Protein AF-A0A6V8P7S7-F1 (afdb_monomer_lite)

Radius of gyration: 34.77 Å; chains: 1; bounding box: 75×56×92 Å

Organism: NCBI:txid2754717

pLDDT: mean 82.45, std 15.69, range [33.0, 97.31]

Foldseek 3Di:
DDDDDDDDDDDPDDDDPDDQDKDKDWDQDDPRRGDPPPRIDMDIGSDDPPDSVVSVVVCVVVVCCVVPVVVCCCPVLVLVDFPDPDPVRNVVSNVVSVVVVVLVVQCPDPVNVVVVVVVVVVVVVVVVLQPQWDWDDDPPDIDIHGVQLVCVVVVNHDPDDDNDDSVVSCVVVVPDD

Sequence (177 aa):
GPLRPQKIPQKAGFCGTWANPINCVMVTCWKGKEYPLGKEKVFITSLPIEDPLEIIDGYNLRSLIENKGFRELKQGWMIGHFPMKTEAAARSHTLLTLTMYSLNACFQTQGGKGLAQKGIRRLRTEDMSTIHKLIVFAGDYFGIFDVEEYALIVRAPPQYFVRINPQEVQRRLGLKD

Structure (mmCIF, N/CA/C/O backbone):
data_AF-A0A6V8P7S7-F1
#
_entry.id   AF-A0A6V8P7S7-F1
#
loop_
_atom_site.group_PDB
_atom_site.id
_atom_site.type_symbol
_atom_site.label_atom_id
_atom_site.label_alt_id
_atom_site.label_comp_id
_atom_site.label_asym_id
_atom_site.label_entity_id
_atom_site.label_seq_id
_atom_site.pdbx_PDB_ins_code
_atom_site.Cartn_x
_atom_site.Cartn_y
_atom_site.Cartn_z
_atom_site.occupancy
_atom_site.B_iso_or_equiv
_atom_site.auth_seq_id
_atom_site.auth_comp_id
_atom_site.auth_asym_id
_atom_site.auth_atom_id
_atom_site.pdbx_PDB_model_num
ATOM 1 N N . GLY A 1 1 ? -31.631 -2.227 38.327 1.00 33.00 1 GLY A N 1
ATOM 2 C CA . GLY A 1 1 ? -32.585 -2.581 37.252 1.00 33.00 1 GLY A CA 1
ATOM 3 C C . GLY A 1 1 ? -32.125 -1.923 35.968 1.00 33.00 1 GLY A C 1
ATOM 4 O O . GLY A 1 1 ? -31.576 -0.832 36.076 1.00 33.00 1 GLY A O 1
ATOM 5 N N . PRO A 1 2 ? -32.251 -2.552 34.788 1.00 37.78 2 PRO A N 1
ATOM 6 C CA . PRO A 1 2 ? -31.673 -1.981 33.582 1.00 37.78 2 PRO A CA 1
ATOM 7 C C . PRO A 1 2 ? -32.459 -0.726 33.187 1.00 37.78 2 PRO A C 1
ATOM 9 O O . PRO A 1 2 ? -33.692 -0.733 33.135 1.00 37.78 2 PRO A O 1
ATOM 12 N N . LEU A 1 3 ? -31.731 0.368 32.971 1.00 39.03 3 LEU A N 1
ATOM 13 C CA . LEU A 1 3 ? -32.274 1.637 32.505 1.00 39.03 3 LEU A CA 1
ATOM 14 C C . LEU A 1 3 ? -32.798 1.441 31.079 1.00 39.03 3 LEU A C 1
ATOM 16 O O . LEU A 1 3 ? -32.050 1.095 30.168 1.00 39.03 3 LEU A O 1
ATOM 20 N N . ARG A 1 4 ? -34.107 1.631 30.901 1.00 34.84 4 ARG A N 1
ATOM 21 C CA . ARG A 1 4 ? -34.754 1.646 29.586 1.00 34.84 4 ARG A CA 1
ATOM 22 C C . ARG A 1 4 ? -34.235 2.852 28.785 1.00 34.84 4 ARG A C 1
ATOM 24 O O . ARG A 1 4 ? -34.150 3.936 29.366 1.00 34.84 4 ARG A O 1
ATOM 31 N N . PRO A 1 5 ? -33.949 2.716 27.478 1.00 41.09 5 PRO A N 1
ATOM 32 C CA . PRO A 1 5 ? -33.616 3.865 26.644 1.00 41.09 5 PRO A CA 1
ATOM 33 C C . PRO A 1 5 ? -34.801 4.840 26.628 1.00 41.09 5 PRO A C 1
ATOM 35 O O . PRO A 1 5 ? -35.917 4.479 26.249 1.00 41.09 5 PRO A O 1
ATOM 38 N N . GLN A 1 6 ? -34.576 6.072 27.087 1.00 44.62 6 GLN A N 1
ATOM 39 C CA . GLN A 1 6 ? -35.578 7.130 27.009 1.00 44.62 6 GLN A CA 1
ATOM 40 C C . GLN A 1 6 ? -35.668 7.610 25.557 1.00 44.62 6 GLN A C 1
ATOM 42 O O . GLN A 1 6 ? -34.716 8.174 25.022 1.00 44.62 6 GLN A O 1
ATOM 47 N N . LYS A 1 7 ? -36.819 7.393 24.910 1.00 39.34 7 LYS A N 1
ATOM 48 C CA . LYS A 1 7 ? -37.136 8.054 23.639 1.00 39.34 7 LYS A CA 1
ATOM 49 C C . LYS A 1 7 ? -37.345 9.544 23.909 1.00 39.34 7 LYS A C 1
ATOM 51 O O . LYS A 1 7 ? -38.273 9.917 24.624 1.00 39.34 7 LYS A O 1
ATOM 56 N N . ILE A 1 8 ? -36.492 10.381 23.327 1.00 44.44 8 ILE A N 1
ATOM 57 C CA . ILE A 1 8 ? -36.658 11.836 23.331 1.00 44.44 8 ILE A CA 1
ATOM 58 C C . ILE A 1 8 ? -37.894 12.165 22.469 1.00 44.44 8 ILE A C 1
ATOM 60 O O . ILE A 1 8 ? -37.982 11.676 21.339 1.00 44.44 8 ILE A O 1
ATOM 64 N N . PRO A 1 9 ? -38.872 12.943 22.967 1.00 38.00 9 PRO A N 1
ATOM 65 C CA . PRO A 1 9 ? -40.074 13.257 22.206 1.00 38.00 9 PRO A CA 1
ATOM 66 C C . PRO A 1 9 ? -39.734 14.161 21.014 1.00 38.00 9 PRO A C 1
ATOM 68 O O . PRO A 1 9 ? -39.193 15.253 21.188 1.00 38.00 9 PRO A O 1
ATOM 71 N N . GLN A 1 10 ? -40.095 13.733 19.802 1.00 43.53 10 GLN A N 1
ATOM 72 C CA . GLN A 1 10 ? -40.104 14.605 18.626 1.00 43.53 10 GLN A CA 1
ATOM 73 C C . GLN A 1 10 ? -41.278 15.582 18.768 1.00 43.53 10 GLN A C 1
ATOM 75 O O . GLN A 1 10 ? -42.426 15.224 18.509 1.00 43.53 10 GLN A O 1
ATOM 80 N N . LYS A 1 11 ? -41.019 16.807 19.236 1.00 39.38 11 LYS A N 1
ATOM 81 C CA . LYS A 1 11 ? -42.026 17.875 19.197 1.00 39.38 11 LYS A CA 1
ATOM 82 C C . LYS A 1 11 ? -42.038 18.524 17.816 1.00 39.38 11 LYS A C 1
ATOM 84 O O . LYS A 1 11 ? -41.023 19.029 17.348 1.00 39.38 11 LYS A O 1
ATOM 89 N N . ALA A 1 12 ? -43.218 18.517 17.202 1.00 45.50 12 ALA A N 1
ATOM 90 C CA . ALA A 1 12 ? -43.536 19.286 16.013 1.00 45.50 12 ALA A CA 1
ATOM 91 C C . ALA A 1 12 ? -43.477 20.795 16.313 1.00 45.50 12 ALA A C 1
ATOM 93 O O . ALA A 1 12 ? -44.043 21.251 17.306 1.00 45.50 12 ALA A O 1
ATOM 94 N N . GLY A 1 13 ? -42.824 21.547 15.422 1.00 46.59 13 GLY A N 1
ATOM 95 C CA . GLY A 1 13 ? -42.901 23.008 15.350 1.00 46.59 13 GLY A CA 1
ATOM 96 C C . GLY A 1 13 ? -41.703 23.760 15.933 1.00 46.59 13 GLY A C 1
ATOM 97 O O . GLY A 1 13 ? -41.785 24.276 17.043 1.00 46.59 13 GLY A O 1
ATOM 98 N N . PHE A 1 14 ? -40.623 23.910 15.156 1.00 40.31 14 PHE A N 1
ATOM 99 C CA . PHE A 1 14 ? -39.692 25.034 15.317 1.00 40.31 14 PHE A CA 1
ATOM 100 C C . PHE A 1 14 ? -38.950 25.335 14.004 1.00 40.31 14 PHE A C 1
ATOM 102 O O . PHE A 1 14 ? -38.319 24.456 13.423 1.00 40.31 14 PHE A O 1
ATOM 109 N N . CYS A 1 15 ? -39.042 26.580 13.530 1.00 42.53 15 CYS A N 1
ATOM 110 C CA . CYS A 1 15 ? -38.284 27.107 12.396 1.00 42.53 15 CYS A CA 1
ATOM 111 C C . CYS A 1 15 ? -36.960 27.682 12.920 1.00 42.53 15 CYS A C 1
ATOM 113 O O . CYS A 1 15 ? -36.896 28.828 13.354 1.00 42.53 15 CYS A O 1
ATOM 115 N N . GLY A 1 16 ? -35.911 26.865 12.916 1.00 43.34 16 GLY A N 1
ATOM 116 C CA . GLY A 1 16 ? -34.547 27.238 13.286 1.00 43.34 16 GLY A CA 1
ATOM 117 C C . GLY A 1 16 ? -33.603 26.137 12.817 1.00 43.34 16 GLY A C 1
ATOM 118 O O . GLY A 1 16 ? -33.977 24.970 12.868 1.00 43.34 16 GLY A O 1
ATOM 119 N N . THR A 1 17 ? -32.436 26.513 12.288 1.00 49.59 17 THR A N 1
ATOM 120 C CA . THR A 1 17 ? -31.400 25.635 11.708 1.00 49.59 17 THR A CA 1
ATOM 121 C C . THR A 1 17 ? -31.388 24.233 12.324 1.00 49.59 17 THR A C 1
ATOM 123 O O . THR A 1 17 ? -31.097 24.091 13.511 1.00 49.59 17 THR A O 1
ATOM 126 N N . TRP A 1 18 ? -31.723 23.210 11.531 1.00 48.34 18 TRP A N 1
ATOM 127 C CA . TRP A 1 18 ? -31.802 21.822 11.982 1.00 48.34 18 TRP A CA 1
ATOM 128 C C . TRP A 1 18 ? -30.471 21.403 12.616 1.00 48.34 18 TRP A C 1
ATOM 130 O O . TRP A 1 18 ? -29.471 21.218 11.923 1.00 48.34 18 TRP A O 1
ATOM 140 N N . ALA A 1 19 ? -30.441 21.282 13.942 1.00 60.75 19 ALA A N 1
ATOM 141 C CA . ALA A 1 19 ? -29.344 20.612 14.614 1.00 60.75 19 ALA A CA 1
ATOM 142 C C . ALA A 1 19 ? -29.421 19.139 14.209 1.00 60.75 19 ALA A C 1
ATOM 144 O O . ALA A 1 19 ? -30.407 18.472 14.518 1.00 60.75 19 ALA A O 1
ATOM 145 N N . ASN A 1 20 ? -28.408 18.637 13.502 1.00 66.00 20 ASN A N 1
ATOM 146 C CA . ASN A 1 20 ? -28.286 17.203 13.274 1.00 66.00 20 ASN A CA 1
ATOM 147 C C . ASN A 1 20 ? -28.072 16.543 14.643 1.00 66.00 20 ASN A C 1
ATOM 149 O O . ASN A 1 20 ? -27.043 16.817 15.269 1.00 66.00 20 ASN A O 1
ATOM 153 N N . PRO A 1 21 ? -29.021 15.733 15.150 1.00 75.88 21 PRO A N 1
ATOM 154 C CA . PRO A 1 21 ? -28.833 15.063 16.424 1.00 75.88 21 PRO A CA 1
ATOM 155 C C . PRO A 1 21 ? -27.611 14.148 16.313 1.00 75.88 21 PRO A C 1
ATOM 157 O O . PRO A 1 21 ? -27.520 13.316 15.412 1.00 75.88 21 PRO A O 1
ATOM 160 N N . ILE A 1 22 ? -26.646 14.346 17.208 1.00 85.88 22 ILE A N 1
ATOM 161 C CA . ILE A 1 22 ? -25.455 13.508 17.311 1.00 85.88 22 ILE A CA 1
ATOM 162 C C . ILE A 1 22 ? -25.737 12.431 18.352 1.00 85.88 22 ILE A C 1
ATOM 164 O O . ILE A 1 22 ? -26.203 12.729 19.454 1.00 85.88 22 ILE A O 1
ATOM 168 N N . ASN A 1 23 ? -25.432 11.186 18.007 1.00 90.00 23 ASN A N 1
ATOM 169 C CA . ASN A 1 23 ? -25.611 10.058 18.900 1.00 90.00 23 ASN A CA 1
ATOM 170 C C . ASN A 1 23 ? -24.347 9.805 19.729 1.00 90.00 23 ASN A C 1
ATOM 172 O O . ASN A 1 23 ? -23.229 10.177 19.359 1.00 90.00 23 ASN A O 1
ATOM 176 N N . CYS A 1 24 ? -24.532 9.158 20.875 1.00 90.38 24 CYS A N 1
ATOM 177 C CA . CYS A 1 24 ? -23.482 8.952 21.857 1.00 90.38 24 CYS A CA 1
ATOM 178 C C . CYS A 1 24 ? -23.602 7.563 22.493 1.00 90.38 24 CYS A C 1
ATOM 180 O O . CYS A 1 24 ? -24.686 7.173 22.925 1.00 90.38 24 CYS A O 1
ATOM 182 N N . VAL A 1 25 ? -22.486 6.835 22.569 1.00 90.31 25 VAL A N 1
ATOM 183 C CA . VAL A 1 25 ? -22.364 5.555 23.279 1.00 90.31 25 VAL A CA 1
ATOM 184 C C . VAL A 1 25 ? -21.391 5.724 24.432 1.00 90.31 25 VAL A C 1
ATOM 186 O O . VAL A 1 25 ? -20.246 6.124 24.233 1.00 90.31 25 VAL A O 1
ATOM 189 N N . MET A 1 26 ? -21.829 5.382 25.640 1.00 92.12 26 MET A N 1
ATOM 190 C CA . MET A 1 26 ? -21.001 5.421 26.839 1.00 92.12 26 MET A CA 1
ATOM 191 C C . MET A 1 26 ? -20.730 4.006 27.335 1.00 92.12 26 MET A C 1
ATOM 193 O O . MET A 1 26 ? -21.653 3.219 27.533 1.00 92.12 26 MET A O 1
ATOM 197 N N . VAL A 1 27 ? -19.458 3.695 27.565 1.00 91.00 27 VAL A N 1
ATOM 198 C CA . VAL A 1 27 ? -19.038 2.414 28.131 1.00 91.00 27 VAL A CA 1
ATOM 199 C C . VAL A 1 27 ? -18.909 2.562 29.639 1.00 91.00 27 VAL A C 1
ATOM 201 O O . VAL A 1 27 ? -17.961 3.175 30.127 1.00 91.00 27 VAL A O 1
ATOM 204 N N . THR A 1 28 ? -19.852 1.974 30.370 1.00 90.94 28 THR A N 1
ATOM 205 C CA . THR A 1 28 ? -19.876 1.967 31.842 1.00 90.94 28 THR A CA 1
ATOM 206 C C . THR A 1 28 ? -19.100 0.790 32.436 1.00 90.94 28 THR A C 1
ATOM 208 O O . THR A 1 28 ? -18.536 0.903 33.520 1.00 90.94 28 THR A O 1
ATOM 211 N N . CYS A 1 29 ? -18.995 -0.326 31.708 1.00 89.31 29 CYS A N 1
ATOM 212 C CA . CYS A 1 29 ? -18.220 -1.500 32.102 1.00 89.31 29 CYS A CA 1
ATOM 213 C C . CYS A 1 29 ? -17.495 -2.102 30.893 1.00 89.31 29 CYS A C 1
ATOM 215 O O . CYS A 1 29 ? -18.068 -2.236 29.812 1.00 89.31 29 CYS A O 1
ATOM 217 N N . TRP A 1 30 ? -16.228 -2.476 31.073 1.00 87.94 30 TRP A N 1
ATOM 218 C CA . TRP A 1 30 ? -15.400 -3.086 30.036 1.00 87.94 30 TRP A CA 1
ATOM 219 C C . TRP A 1 30 ? -14.679 -4.322 30.560 1.00 87.94 30 TRP A C 1
ATOM 221 O O . TRP A 1 30 ? -13.881 -4.236 31.493 1.00 87.94 30 TRP A O 1
ATOM 231 N N . LYS A 1 31 ? -14.927 -5.482 29.937 1.00 87.19 31 LYS A N 1
ATOM 232 C CA . LYS A 1 31 ? -14.324 -6.775 30.322 1.00 87.19 31 LYS A CA 1
ATOM 233 C C . LYS A 1 31 ? -14.426 -7.058 31.833 1.00 87.19 31 LYS A C 1
ATOM 235 O O . LYS A 1 31 ? -13.458 -7.489 32.453 1.00 87.19 31 LYS A O 1
ATOM 240 N N . GLY A 1 32 ? -15.585 -6.763 32.424 1.00 88.06 32 GLY A N 1
ATOM 241 C CA . GLY A 1 32 ? -15.854 -6.970 33.851 1.00 88.06 32 GLY A CA 1
ATOM 242 C C . GLY A 1 32 ? -15.260 -5.914 34.792 1.00 88.06 32 GLY A C 1
ATOM 243 O O . GLY A 1 32 ? -15.382 -6.066 36.002 1.00 88.06 32 GLY A O 1
ATOM 244 N N . LYS A 1 33 ? -14.626 -4.853 34.273 1.00 89.75 33 LYS A N 1
ATOM 245 C CA . LYS A 1 33 ? -14.186 -3.697 35.065 1.00 89.75 33 LYS A CA 1
ATOM 246 C C . LYS A 1 33 ? -15.107 -2.509 34.822 1.00 89.75 33 LYS A C 1
ATOM 248 O O . LYS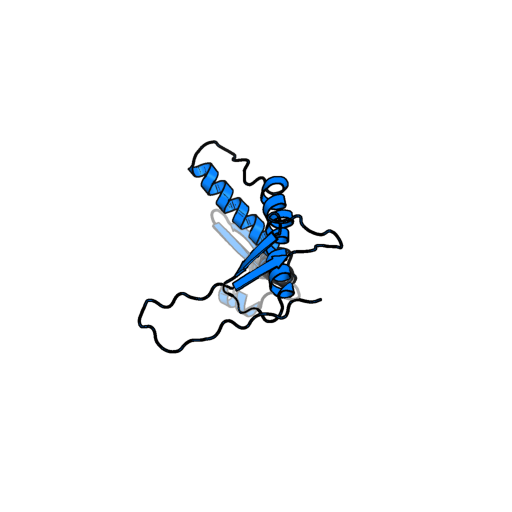 A 1 33 ? -15.198 -2.025 33.694 1.00 89.75 33 LYS A O 1
ATOM 253 N N . GLU A 1 34 ? -15.754 -2.033 35.877 1.00 91.50 34 GLU A N 1
ATOM 254 C CA . GLU A 1 34 ? -16.535 -0.797 35.834 1.00 91.50 34 GLU A CA 1
ATOM 255 C C . GLU A 1 34 ? -15.617 0.424 35.725 1.00 91.50 34 GLU A C 1
ATOM 257 O O . GLU A 1 34 ? -14.523 0.463 36.300 1.00 91.50 34 GLU A O 1
ATOM 262 N N . TYR A 1 35 ? -16.054 1.418 34.956 1.00 89.44 35 TYR A N 1
ATOM 263 C CA . TYR A 1 35 ? -15.392 2.713 34.905 1.00 89.44 35 TYR A CA 1
ATOM 264 C C . TYR A 1 35 ? -15.853 3.577 36.087 1.00 89.44 35 TYR A C 1
ATOM 266 O O . TYR A 1 35 ? -17.045 3.603 36.388 1.00 89.44 35 TYR A O 1
ATOM 274 N N . PRO A 1 36 ? -14.940 4.301 36.762 1.00 88.62 36 PRO A N 1
ATOM 275 C CA . PRO A 1 36 ? -15.348 5.264 37.771 1.00 88.62 36 PRO A CA 1
ATOM 276 C C . PRO A 1 36 ? -16.114 6.421 37.121 1.00 88.62 36 PRO A C 1
ATOM 278 O O . PRO A 1 36 ? -15.812 6.815 35.992 1.00 88.62 36 PRO A O 1
ATOM 281 N N . LEU A 1 37 ? -17.061 6.982 37.876 1.00 87.44 37 LEU A N 1
ATOM 282 C CA . LEU A 1 37 ? -17.904 8.100 37.451 1.00 87.44 37 LEU A CA 1
ATOM 283 C C . LEU A 1 37 ? -17.067 9.259 36.888 1.00 87.44 37 LEU A C 1
ATOM 285 O O . LEU A 1 37 ? -16.132 9.742 37.532 1.00 87.44 37 LEU A O 1
ATOM 289 N N . GLY A 1 38 ? -17.404 9.705 35.680 1.00 88.31 38 GLY A N 1
ATOM 290 C CA . GLY A 1 38 ? -16.717 10.780 34.958 1.00 88.31 38 GLY A CA 1
ATOM 291 C C . GLY A 1 38 ? -15.440 10.350 34.224 1.00 88.31 38 GLY A C 1
ATOM 292 O O . GLY A 1 38 ? -14.733 11.198 33.674 1.00 88.31 38 GLY A O 1
ATOM 293 N N . LYS A 1 39 ? -15.107 9.055 34.221 1.00 88.62 39 LYS A N 1
ATOM 294 C CA . LYS A 1 39 ? -13.978 8.468 33.472 1.00 88.62 39 LYS A CA 1
ATOM 295 C C . LYS A 1 39 ? -14.433 7.424 32.452 1.00 88.62 39 LYS A C 1
ATOM 297 O O . LYS A 1 39 ? -13.592 6.723 31.883 1.00 88.62 39 LYS A O 1
ATOM 302 N N . GLU A 1 40 ? -15.736 7.311 32.224 1.00 91.94 40 GLU A N 1
ATOM 303 C CA . GLU A 1 40 ? -16.320 6.455 31.204 1.00 91.94 40 GLU A CA 1
ATOM 304 C C . GLU A 1 40 ? -15.814 6.858 29.821 1.00 91.94 40 GLU A C 1
ATOM 306 O O . GLU A 1 40 ? -15.608 8.034 29.505 1.00 91.94 40 GLU A O 1
ATOM 311 N N . LYS A 1 41 ? -15.621 5.862 28.959 1.00 89.06 41 LYS A N 1
ATOM 312 C CA . LYS A 1 41 ? -15.296 6.133 27.561 1.00 89.06 41 LYS A CA 1
ATOM 313 C C . LYS A 1 41 ? -16.571 6.469 26.813 1.00 89.06 41 LYS A C 1
ATOM 315 O O . LYS A 1 41 ? -17.520 5.688 26.827 1.00 89.06 41 LYS A O 1
ATOM 320 N N . VAL A 1 42 ? -16.554 7.613 26.142 1.00 91.06 42 VAL A N 1
ATOM 321 C CA . VAL A 1 42 ? -17.683 8.133 25.380 1.00 91.06 42 VAL A CA 1
ATOM 322 C C . VAL A 1 42 ? -17.316 8.181 23.900 1.00 91.06 42 VAL A C 1
ATOM 324 O O . VAL A 1 42 ? -16.312 8.786 23.524 1.00 91.06 42 VAL A O 1
ATOM 327 N 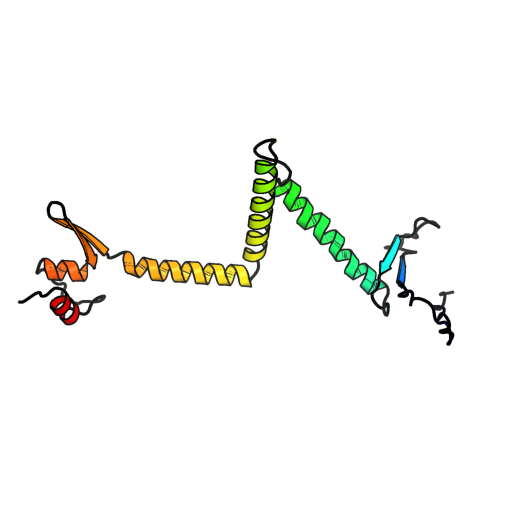N . PHE A 1 43 ? -18.129 7.541 23.067 1.00 90.25 43 PHE A N 1
ATOM 328 C CA . PHE A 1 43 ? -18.009 7.534 21.613 1.00 90.25 43 PHE A CA 1
ATOM 329 C C . PHE A 1 43 ? -19.127 8.377 21.018 1.00 90.25 43 PHE A C 1
ATOM 331 O O . PHE A 1 43 ? -20.303 8.132 21.273 1.00 90.25 43 PHE A O 1
ATOM 338 N N . ILE A 1 44 ? -18.748 9.368 20.220 1.00 91.06 44 ILE A N 1
ATOM 339 C CA . ILE A 1 44 ? -19.667 10.306 19.580 1.00 91.06 44 ILE A CA 1
ATOM 340 C C . ILE A 1 44 ? -19.744 9.944 18.097 1.00 91.06 44 ILE A C 1
ATOM 342 O O . ILE A 1 44 ? -18.706 9.784 17.453 1.00 91.06 44 ILE A O 1
ATOM 346 N N . THR A 1 45 ? -20.954 9.793 17.557 1.00 88.12 45 THR A N 1
ATOM 347 C CA . THR A 1 45 ? -21.168 9.355 16.172 1.00 88.12 45 THR A CA 1
ATOM 348 C C . THR A 1 45 ? -22.379 10.031 15.535 1.00 88.12 45 THR A C 1
ATOM 350 O O . THR A 1 45 ? -23.382 10.302 16.193 1.00 88.12 45 THR A O 1
ATOM 353 N N . SER A 1 46 ? -22.293 10.299 14.232 1.00 89.44 46 SER A N 1
ATOM 354 C CA . SER A 1 46 ? -23.430 10.724 13.406 1.00 89.44 46 SER A CA 1
ATOM 355 C C . SER A 1 46 ? -24.221 9.544 12.831 1.00 89.44 46 SER A C 1
ATOM 357 O O . SER A 1 46 ? -25.261 9.754 12.212 1.00 89.44 46 SER A O 1
ATOM 359 N N . LEU A 1 47 ? -23.736 8.311 13.009 1.00 85.94 47 LEU A N 1
ATOM 360 C CA . LEU A 1 47 ? -24.418 7.107 12.542 1.00 85.94 47 LEU A CA 1
ATOM 361 C C . LEU A 1 47 ? -25.657 6.818 13.401 1.00 85.94 47 LEU A C 1
ATOM 363 O O . LEU A 1 47 ? -25.635 7.100 14.607 1.00 85.94 47 LEU A O 1
ATOM 367 N N . PRO A 1 48 ? -26.727 6.247 12.818 1.00 85.94 48 PRO A N 1
ATOM 368 C CA . PRO A 1 48 ? -27.836 5.723 13.604 1.00 85.94 48 PRO A CA 1
ATOM 369 C C . PRO A 1 48 ? -27.325 4.631 14.554 1.00 85.94 48 PRO A C 1
ATOM 371 O O . PRO A 1 48 ? -26.421 3.874 14.206 1.00 85.94 48 PRO A O 1
ATOM 374 N N . ILE A 1 49 ? -27.886 4.572 15.763 1.00 83.62 49 ILE A N 1
ATOM 375 C CA . ILE A 1 49 ? -27.520 3.569 16.766 1.00 83.62 49 ILE A CA 1
ATOM 376 C C . ILE A 1 49 ? -28.707 2.637 16.973 1.00 83.62 49 ILE A C 1
ATOM 378 O O . ILE A 1 49 ? -29.673 3.001 17.644 1.00 83.62 49 ILE A O 1
ATOM 382 N N . GLU A 1 50 ? -28.611 1.443 16.402 1.00 86.75 50 GLU A N 1
ATOM 383 C CA . GLU A 1 50 ? -29.515 0.326 16.693 1.00 86.75 50 GLU A CA 1
ATOM 384 C C . GLU A 1 50 ? -28.882 -0.600 17.739 1.00 86.75 50 GLU A C 1
ATOM 386 O O . GLU A 1 50 ? -29.509 -0.892 18.758 1.00 86.75 50 GLU A O 1
ATOM 391 N N . ASP A 1 51 ? -27.604 -0.947 17.548 1.00 88.00 51 ASP A N 1
ATOM 392 C CA . ASP A 1 51 ? -26.772 -1.662 18.515 1.00 88.00 51 ASP A CA 1
ATOM 393 C C . ASP A 1 51 ? -25.543 -0.813 18.925 1.00 88.00 51 ASP A C 1
ATOM 395 O O . ASP A 1 51 ? -24.669 -0.525 18.101 1.00 88.00 51 ASP A O 1
ATOM 399 N N . PRO A 1 52 ? -25.430 -0.395 20.201 1.00 87.19 52 PRO A N 1
ATOM 400 C CA . PRO A 1 52 ? -24.272 0.349 20.696 1.00 87.19 52 PRO A CA 1
ATOM 401 C C . PRO A 1 52 ? -22.925 -0.379 20.555 1.00 87.19 52 PRO A C 1
ATOM 403 O O . PRO A 1 52 ? -21.890 0.293 20.491 1.00 87.19 52 PRO A O 1
ATOM 406 N N . LEU A 1 53 ? -22.905 -1.719 20.528 1.00 87.88 53 LEU A N 1
ATOM 407 C CA . LEU A 1 53 ? -21.663 -2.490 20.394 1.00 87.88 53 LEU A CA 1
ATOM 408 C C . LEU A 1 53 ? -21.050 -2.350 18.999 1.00 87.88 53 LEU A C 1
ATOM 410 O O . LEU A 1 53 ? -19.829 -2.247 18.894 1.00 87.88 53 LEU A O 1
ATOM 414 N N . GLU A 1 54 ? -21.865 -2.228 17.951 1.00 88.06 54 GLU A N 1
ATOM 415 C CA . GLU A 1 54 ? -21.380 -2.036 16.579 1.00 88.06 54 GLU A CA 1
ATOM 416 C C . GLU A 1 54 ? -20.575 -0.741 16.422 1.00 88.06 54 GLU A C 1
ATOM 418 O O . GLU A 1 54 ? -19.579 -0.701 15.700 1.00 88.06 54 GLU A O 1
ATOM 423 N N . ILE A 1 55 ? -20.946 0.322 17.144 1.00 88.00 55 ILE A N 1
ATOM 424 C CA . ILE A 1 55 ? -20.187 1.581 17.159 1.00 88.00 55 ILE A CA 1
ATOM 425 C C . ILE A 1 55 ? -18.805 1.375 17.787 1.00 88.00 55 ILE A C 1
ATOM 427 O O . ILE A 1 55 ? -17.806 1.906 17.292 1.00 88.00 55 ILE A O 1
ATOM 431 N N . ILE A 1 56 ? -18.734 0.595 18.866 1.00 86.62 56 ILE A N 1
ATOM 432 C CA . ILE A 1 56 ? -17.473 0.269 19.541 1.00 86.62 56 ILE A CA 1
ATOM 433 C C . ILE A 1 56 ? -16.607 -0.613 18.632 1.00 86.62 56 ILE A C 1
ATOM 435 O O . ILE A 1 56 ? -15.407 -0.361 18.495 1.00 86.62 56 ILE A O 1
ATOM 439 N N . ASP A 1 57 ? -17.209 -1.594 17.962 1.00 86.00 57 ASP A N 1
ATOM 440 C CA . ASP A 1 57 ? -16.520 -2.477 17.023 1.00 86.00 57 ASP A CA 1
ATOM 441 C C . ASP A 1 57 ? -16.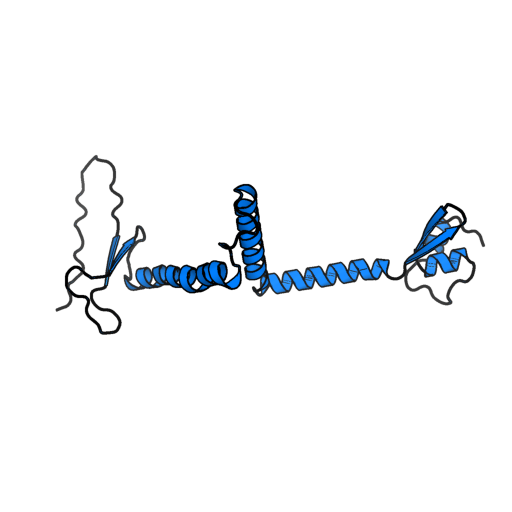019 -1.738 15.783 1.00 86.00 57 ASP A C 1
ATOM 443 O O . ASP A 1 57 ? -14.863 -1.907 15.386 1.00 86.00 57 ASP A O 1
ATOM 447 N N . GLY A 1 58 ? -16.815 -0.827 15.230 1.00 84.06 58 GLY A N 1
ATOM 448 C CA . GLY A 1 58 ? -16.371 0.087 14.183 1.00 84.06 58 GLY A CA 1
ATOM 449 C C . GLY A 1 58 ? -15.193 0.947 14.647 1.00 84.06 58 GLY A C 1
ATOM 450 O O . GLY A 1 58 ? -14.214 1.125 13.920 1.00 84.06 58 GLY A O 1
ATOM 451 N N . TYR A 1 59 ? -15.212 1.420 15.895 1.00 85.44 59 TYR A N 1
ATOM 452 C CA . TYR A 1 59 ? -14.095 2.181 16.450 1.00 85.44 59 TYR A CA 1
ATOM 453 C C . TYR A 1 59 ? -12.832 1.330 16.684 1.00 85.44 59 TYR A C 1
ATOM 455 O O . TYR A 1 59 ? -11.720 1.871 16.664 1.00 85.44 59 TYR A O 1
ATOM 463 N N . ASN A 1 60 ? -12.941 0.002 16.827 1.00 81.69 60 ASN A N 1
ATOM 464 C CA . ASN A 1 60 ? -11.773 -0.883 16.954 1.00 81.69 60 ASN A CA 1
ATOM 465 C C . ASN A 1 60 ? -10.841 -0.813 15.727 1.00 81.69 60 ASN A C 1
ATOM 467 O O . ASN A 1 60 ? -9.629 -1.011 15.872 1.00 81.69 60 ASN A O 1
ATOM 471 N N . LEU A 1 61 ? -11.352 -0.442 14.545 1.00 79.44 61 LEU A N 1
ATOM 472 C CA . LEU A 1 61 ? -10.539 -0.190 13.344 1.00 79.44 61 LEU A CA 1
ATOM 473 C C . LEU A 1 61 ? -9.457 0.875 13.577 1.00 79.44 61 LEU A C 1
ATOM 475 O O . LEU A 1 61 ? -8.356 0.762 13.033 1.00 79.44 61 LEU A O 1
ATOM 479 N N . ARG A 1 62 ? -9.701 1.861 14.452 1.00 82.69 62 ARG A N 1
ATOM 480 C CA . ARG A 1 62 ? -8.690 2.860 14.836 1.00 82.69 62 ARG A CA 1
ATOM 481 C C . ARG A 1 62 ? -7.453 2.204 15.449 1.00 82.69 62 ARG A C 1
ATOM 483 O O . ARG A 1 62 ? -6.329 2.565 15.106 1.00 82.69 62 ARG A O 1
ATOM 490 N N . SER A 1 63 ? -7.656 1.221 16.326 1.00 80.06 63 SER A N 1
ATOM 491 C CA . SER A 1 63 ? -6.561 0.489 16.972 1.00 80.06 63 SER A CA 1
ATOM 492 C C . SER A 1 63 ? -5.728 -0.289 15.953 1.00 80.06 63 SER A C 1
ATOM 494 O O . SER A 1 63 ? -4.508 -0.364 16.089 1.00 80.06 63 SER A O 1
ATOM 496 N N . LEU A 1 64 ? -6.357 -0.828 14.901 1.00 80.00 64 LEU A N 1
ATOM 497 C CA . LEU A 1 64 ? -5.649 -1.503 13.810 1.00 80.00 64 LEU A CA 1
ATOM 498 C C . LEU A 1 64 ? -4.768 -0.534 13.015 1.00 80.00 64 LEU A C 1
ATOM 500 O O . LEU A 1 64 ? -3.602 -0.848 12.768 1.00 80.00 64 LEU A O 1
ATOM 504 N N . ILE A 1 65 ? -5.290 0.643 12.658 1.00 82.38 65 ILE A N 1
ATOM 505 C CA . ILE A 1 65 ? -4.522 1.678 11.947 1.00 82.38 65 ILE A CA 1
ATOM 506 C C . ILE A 1 65 ? -3.310 2.105 12.778 1.00 82.38 65 ILE A C 1
ATOM 508 O O . ILE A 1 65 ? -2.195 2.169 12.265 1.00 82.38 65 ILE A O 1
ATOM 512 N N . GLU A 1 66 ? -3.505 2.352 14.071 1.00 81.81 66 GLU A N 1
ATOM 513 C CA . GLU A 1 66 ? -2.446 2.851 14.943 1.00 81.81 66 GLU A CA 1
ATOM 514 C C . GLU A 1 66 ? -1.388 1.784 15.259 1.00 81.81 66 GLU A C 1
ATOM 516 O O . GLU A 1 66 ? -0.188 2.014 15.086 1.00 81.81 66 GLU A O 1
ATOM 521 N N . ASN A 1 67 ? -1.816 0.595 15.690 1.00 81.44 67 ASN A N 1
ATOM 522 C CA . ASN A 1 67 ? -0.893 -0.434 16.163 1.00 81.44 67 ASN A CA 1
ATOM 523 C C . ASN A 1 67 ? -0.192 -1.194 15.043 1.00 81.44 67 ASN A C 1
ATOM 525 O O . ASN A 1 67 ? 0.923 -1.665 15.265 1.00 81.44 67 ASN A O 1
ATOM 529 N N . LYS A 1 68 ? -0.838 -1.349 13.883 1.00 79.00 68 LYS A N 1
ATOM 530 C CA . LYS A 1 68 ? -0.235 -2.024 12.729 1.00 79.00 68 LYS A CA 1
ATOM 531 C C . LYS A 1 68 ? 0.295 -0.997 11.741 1.00 79.00 68 LYS A C 1
ATOM 533 O O . LYS A 1 68 ? 1.500 -0.924 11.551 1.00 79.00 68 LYS A O 1
ATOM 538 N N . GLY A 1 69 ? -0.577 -0.163 11.176 1.00 83.75 69 GLY A N 1
ATOM 539 C CA . GLY A 1 69 ? -0.204 0.788 10.123 1.00 83.75 69 GLY A CA 1
ATOM 540 C C . GLY A 1 69 ? 0.853 1.802 10.565 1.00 83.75 69 GLY A C 1
ATOM 541 O O . GLY A 1 69 ? 1.954 1.842 10.019 1.00 83.75 69 GLY A O 1
ATOM 542 N N . PHE A 1 70 ? 0.550 2.610 11.583 1.00 86.00 70 PHE A N 1
ATOM 543 C CA . PHE A 1 70 ? 1.452 3.680 12.019 1.00 86.00 70 PHE A CA 1
ATOM 544 C C . PHE A 1 70 ? 2.721 3.174 12.694 1.00 86.00 70 PHE A C 1
ATOM 546 O O . PHE A 1 70 ? 3.772 3.793 12.523 1.00 86.00 70 PHE A O 1
ATOM 553 N N . ARG A 1 71 ? 2.658 2.071 13.447 1.00 89.31 71 ARG A N 1
ATOM 554 C CA . ARG A 1 71 ? 3.863 1.478 14.040 1.00 89.31 71 ARG A CA 1
ATOM 555 C C . ARG A 1 71 ? 4.819 0.980 12.958 1.00 89.31 71 ARG A C 1
ATOM 557 O O . ARG A 1 71 ? 5.992 1.339 12.999 1.00 89.31 71 ARG A O 1
ATOM 564 N N . GLU A 1 72 ? 4.307 0.250 11.970 1.00 90.88 72 GLU A N 1
ATOM 565 C CA . GLU A 1 72 ? 5.088 -0.249 10.834 1.00 90.88 72 GLU A CA 1
ATOM 566 C C . GLU A 1 72 ? 5.691 0.906 10.022 1.00 90.88 72 GLU A C 1
ATOM 568 O O . GLU A 1 72 ? 6.882 0.902 9.724 1.00 90.88 72 GLU A O 1
ATOM 573 N N . LEU A 1 73 ? 4.907 1.951 9.736 1.00 92.69 73 LEU A N 1
ATOM 574 C CA . LEU A 1 73 ? 5.389 3.131 9.012 1.00 92.69 73 LEU A CA 1
ATOM 575 C C . LEU A 1 73 ? 6.507 3.878 9.753 1.00 92.69 73 LEU A C 1
ATOM 577 O O . LEU A 1 73 ? 7.462 4.353 9.136 1.00 92.69 73 LEU A O 1
ATOM 581 N N . LYS A 1 74 ? 6.395 3.999 11.079 1.00 89.81 74 LYS A N 1
ATOM 582 C CA . LYS A 1 74 ? 7.385 4.703 11.904 1.00 89.81 74 LYS A CA 1
ATOM 583 C C . LYS A 1 74 ? 8.653 3.886 12.125 1.00 89.81 74 LYS A C 1
ATOM 585 O O . LYS A 1 74 ? 9.737 4.444 12.014 1.00 89.81 74 LYS A O 1
ATOM 590 N N . GLN A 1 75 ? 8.516 2.608 12.474 1.00 91.31 75 GLN A N 1
ATOM 591 C CA . GLN A 1 75 ? 9.636 1.764 12.905 1.00 91.31 75 GLN A CA 1
ATOM 592 C C . GLN A 1 75 ? 10.212 0.932 11.758 1.00 91.31 75 GLN A C 1
ATOM 594 O O . GLN A 1 75 ? 11.426 0.904 11.592 1.00 91.31 75 GLN A O 1
ATOM 599 N N . GLY A 1 76 ? 9.358 0.292 10.956 1.00 91.69 76 GLY A N 1
ATOM 600 C CA . GLY A 1 76 ? 9.781 -0.558 9.840 1.00 91.69 76 GLY A CA 1
ATOM 601 C C . GLY A 1 76 ? 10.183 0.244 8.604 1.00 91.69 76 GLY A C 1
ATOM 602 O O . GLY A 1 76 ? 11.226 -0.006 8.013 1.00 91.69 76 GLY A O 1
ATOM 603 N N . TRP A 1 77 ? 9.385 1.252 8.245 1.00 93.75 77 TRP A N 1
ATOM 604 C CA . TRP A 1 77 ? 9.613 2.081 7.051 1.00 93.75 77 TRP A CA 1
ATOM 605 C C . TRP A 1 77 ? 10.291 3.418 7.347 1.00 93.75 77 TRP A C 1
ATOM 607 O O . TRP A 1 77 ? 10.554 4.190 6.428 1.00 93.75 77 TRP A O 1
ATOM 617 N N . MET A 1 78 ? 10.576 3.697 8.622 1.00 94.12 78 MET A N 1
ATOM 618 C CA . MET A 1 78 ? 11.368 4.848 9.061 1.00 94.12 78 MET A CA 1
ATOM 619 C C . MET A 1 78 ? 10.904 6.184 8.455 1.00 94.12 78 MET A C 1
ATOM 621 O O . MET A 1 78 ? 11.713 7.038 8.088 1.00 94.12 78 MET A O 1
ATOM 625 N N . ILE A 1 79 ? 9.587 6.407 8.366 1.00 93.94 79 ILE A N 1
ATOM 626 C CA . ILE A 1 79 ? 9.033 7.609 7.715 1.00 93.94 79 ILE A CA 1
ATOM 627 C C . ILE A 1 79 ? 9.515 8.927 8.351 1.00 93.94 79 ILE A C 1
ATOM 629 O O . ILE A 1 79 ? 9.528 9.960 7.690 1.00 93.94 79 ILE A O 1
ATOM 633 N N . GLY A 1 80 ? 9.928 8.896 9.623 1.00 92.81 80 GLY A N 1
ATOM 634 C CA . GLY A 1 80 ? 10.485 10.048 10.339 1.00 92.81 80 GLY A CA 1
ATOM 635 C C . GLY A 1 80 ? 12.005 10.219 10.227 1.00 92.81 80 GLY A C 1
ATOM 636 O O . GLY A 1 80 ? 12.532 11.191 10.762 1.00 92.81 80 GLY A O 1
ATOM 637 N N . HIS A 1 81 ? 12.721 9.296 9.579 1.00 92.50 81 HIS A N 1
ATOM 638 C CA . HIS A 1 81 ? 14.178 9.343 9.446 1.00 92.50 81 HIS A CA 1
ATOM 639 C C . HIS A 1 81 ? 14.579 9.878 8.067 1.00 92.50 81 HIS A C 1
ATOM 641 O O . HIS A 1 81 ? 14.844 9.127 7.128 1.00 92.50 81 HIS A O 1
ATOM 647 N N . PHE A 1 82 ? 14.605 11.202 7.942 1.00 91.31 82 PHE A N 1
ATOM 648 C CA . PHE A 1 82 ? 14.881 11.861 6.670 1.00 91.31 82 PHE A CA 1
ATOM 649 C C . PHE A 1 82 ? 16.367 11.788 6.286 1.00 91.31 82 PHE A C 1
ATOM 651 O O . PHE A 1 82 ? 17.226 11.968 7.151 1.00 91.31 82 PHE A O 1
ATOM 658 N N . PRO A 1 83 ? 16.689 11.606 4.991 1.00 85.88 83 PRO A N 1
ATOM 659 C CA . PRO A 1 83 ? 18.076 11.563 4.526 1.00 85.88 83 PRO A CA 1
ATOM 660 C C . PRO A 1 83 ? 18.785 12.918 4.663 1.00 85.88 83 PRO A C 1
ATOM 662 O O . PRO A 1 83 ? 19.996 12.970 4.857 1.00 85.88 83 PRO A O 1
ATOM 665 N N . MET A 1 84 ? 18.040 14.026 4.586 1.00 92.81 84 MET A N 1
ATOM 666 C CA . MET A 1 84 ? 18.554 15.383 4.776 1.00 92.81 84 MET A CA 1
ATOM 667 C C . MET A 1 84 ? 17.533 16.237 5.531 1.00 92.81 84 MET A C 1
ATOM 669 O O . MET A 1 84 ? 16.327 16.020 5.424 1.00 92.81 84 MET A O 1
ATOM 673 N N . LYS A 1 85 ? 18.011 17.258 6.251 1.00 90.00 85 LYS A N 1
ATOM 674 C CA . LYS A 1 85 ? 17.174 18.222 6.992 1.00 90.00 85 LYS A CA 1
ATOM 675 C C . LYS A 1 85 ? 16.676 19.369 6.101 1.00 90.00 85 LYS A C 1
ATOM 677 O O . LYS A 1 85 ? 16.751 20.531 6.486 1.00 90.00 85 LYS A O 1
ATOM 682 N N . THR A 1 86 ? 16.213 19.053 4.895 1.00 95.81 86 THR A N 1
ATOM 683 C CA . THR A 1 86 ? 15.601 20.026 3.977 1.00 95.81 86 THR A CA 1
ATOM 684 C C . THR A 1 86 ? 14.133 19.680 3.767 1.00 95.81 86 THR A C 1
ATOM 686 O O . THR A 1 86 ? 13.750 18.510 3.813 1.00 95.81 86 THR A O 1
ATOM 689 N N . GLU A 1 87 ? 13.298 20.688 3.511 1.00 94.75 87 GLU A N 1
ATOM 690 C CA . GLU A 1 87 ? 11.870 20.479 3.235 1.00 94.75 87 GLU A CA 1
ATOM 691 C C . GLU A 1 87 ? 11.663 19.547 2.032 1.00 94.75 87 GLU A C 1
ATOM 693 O O . GLU A 1 87 ? 10.874 18.604 2.093 1.00 94.75 87 GLU A O 1
ATOM 698 N N . ALA A 1 88 ? 12.431 19.759 0.959 1.00 94.44 88 ALA A N 1
ATOM 699 C CA . ALA A 1 88 ? 12.362 18.940 -0.246 1.00 94.44 88 ALA A CA 1
ATOM 700 C C . ALA A 1 88 ? 12.696 17.464 0.030 1.00 94.44 88 ALA A C 1
ATOM 702 O O . ALA A 1 88 ? 12.007 16.574 -0.478 1.00 94.44 88 ALA A O 1
ATOM 703 N N . ALA A 1 89 ? 13.712 17.191 0.856 1.00 92.44 89 ALA A N 1
ATOM 704 C CA . ALA A 1 89 ? 14.064 15.829 1.245 1.00 92.44 89 ALA A CA 1
ATOM 705 C C . ALA A 1 89 ? 12.979 15.190 2.120 1.00 92.44 89 ALA A C 1
ATOM 707 O O . ALA A 1 89 ? 12.622 14.038 1.882 1.00 92.44 89 ALA A O 1
ATOM 708 N N . ALA A 1 90 ? 12.408 15.934 3.073 1.00 94.38 90 ALA A N 1
ATOM 709 C CA . ALA A 1 90 ? 11.312 15.444 3.903 1.00 94.38 90 ALA A CA 1
ATOM 710 C C . ALA A 1 90 ? 10.079 15.094 3.058 1.00 94.38 90 ALA A C 1
ATOM 712 O O . ALA A 1 90 ? 9.566 13.979 3.144 1.00 94.38 90 ALA A O 1
ATOM 713 N N . ARG A 1 91 ? 9.661 15.999 2.163 1.00 95.25 91 ARG A N 1
ATOM 714 C CA . ARG A 1 91 ? 8.520 15.786 1.262 1.00 95.25 91 ARG A CA 1
ATOM 715 C C . ARG A 1 91 ? 8.730 14.577 0.352 1.00 95.25 91 ARG A C 1
ATOM 717 O O . ARG A 1 91 ? 7.836 13.739 0.239 1.00 95.25 91 ARG A O 1
ATOM 724 N N . SER A 1 92 ? 9.901 14.478 -0.276 1.00 95.62 92 SER A N 1
ATOM 725 C CA . SER A 1 92 ? 10.222 13.380 -1.195 1.00 95.62 92 SER A CA 1
ATOM 726 C C . SER A 1 92 ? 10.283 12.040 -0.460 1.00 95.62 92 SER A C 1
ATOM 728 O O . SER A 1 92 ? 9.681 11.071 -0.918 1.00 95.62 92 SER A O 1
ATOM 730 N N . HIS A 1 93 ? 10.930 11.996 0.713 1.00 95.75 93 HIS A N 1
ATOM 731 C CA . HIS A 1 93 ? 10.992 10.806 1.569 1.00 95.75 93 HIS A CA 1
ATOM 732 C C . HIS A 1 93 ? 9.603 10.348 2.003 1.00 95.75 93 HIS A C 1
ATOM 734 O O . HIS A 1 93 ? 9.269 9.177 1.849 1.00 95.75 93 HIS A O 1
ATOM 740 N N . THR A 1 94 ? 8.767 11.262 2.502 1.00 95.12 94 THR A N 1
ATOM 741 C CA . THR A 1 94 ? 7.403 10.940 2.933 1.00 95.12 94 THR A CA 1
ATOM 742 C C . THR A 1 94 ? 6.569 10.389 1.780 1.00 95.12 94 THR A C 1
ATOM 744 O O . THR A 1 94 ? 5.950 9.336 1.934 1.00 95.12 94 THR A O 1
ATOM 747 N N . LEU A 1 95 ? 6.575 11.050 0.617 1.00 96.31 95 LEU A N 1
ATOM 748 C CA . LEU A 1 95 ? 5.809 10.601 -0.550 1.00 96.31 95 LEU A CA 1
ATOM 749 C C . LEU A 1 95 ? 6.283 9.239 -1.056 1.00 96.31 95 LEU A C 1
ATOM 751 O O . LEU A 1 95 ? 5.461 8.345 -1.266 1.00 96.31 95 LEU A O 1
ATOM 755 N N . LEU A 1 96 ? 7.595 9.061 -1.217 1.00 96.00 96 LEU A N 1
ATOM 756 C CA . LEU A 1 96 ? 8.169 7.803 -1.683 1.00 96.00 96 LEU A CA 1
ATOM 757 C C . LEU A 1 96 ? 7.867 6.666 -0.702 1.00 96.00 96 LEU A C 1
ATOM 759 O O . LEU A 1 96 ? 7.396 5.610 -1.117 1.00 96.00 96 LEU A O 1
ATOM 763 N N . THR A 1 97 ? 8.072 6.901 0.594 1.00 96.12 97 THR A N 1
ATOM 764 C CA . THR A 1 97 ? 7.845 5.903 1.647 1.00 96.12 97 THR A CA 1
ATOM 765 C C . THR A 1 97 ? 6.382 5.475 1.698 1.00 96.12 97 THR A C 1
ATOM 767 O O . THR A 1 97 ? 6.097 4.281 1.698 1.00 96.12 97 THR A O 1
ATOM 770 N N . LEU A 1 98 ? 5.436 6.422 1.681 1.00 95.75 98 LEU A N 1
ATOM 771 C CA . LEU A 1 98 ? 4.004 6.103 1.680 1.00 95.75 98 LEU A CA 1
ATOM 772 C C . LEU A 1 98 ? 3.576 5.371 0.406 1.00 95.75 98 LEU A C 1
ATOM 774 O O . LEU A 1 98 ? 2.769 4.442 0.477 1.00 95.75 98 LEU A O 1
ATOM 778 N N . THR A 1 99 ? 4.129 5.755 -0.746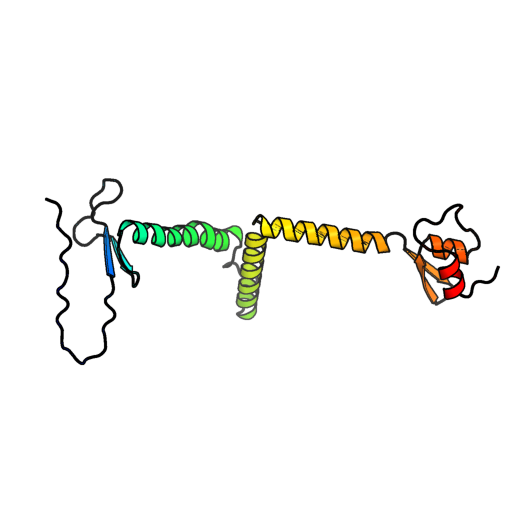 1.00 97.31 99 THR A N 1
ATOM 779 C CA . THR A 1 99 ? 3.848 5.091 -2.026 1.00 97.31 99 THR A CA 1
ATOM 780 C C . THR A 1 99 ? 4.352 3.653 -2.007 1.00 97.31 99 THR A C 1
ATOM 782 O O . THR A 1 99 ? 3.590 2.739 -2.313 1.00 97.31 99 THR A O 1
ATOM 785 N N . MET A 1 100 ? 5.597 3.429 -1.583 1.00 96.56 100 MET A N 1
ATOM 786 C CA . MET A 1 100 ? 6.187 2.091 -1.489 1.00 96.56 100 MET A CA 1
ATOM 787 C C . MET A 1 100 ? 5.481 1.221 -0.447 1.00 96.56 100 MET A C 1
ATOM 789 O O . MET A 1 100 ? 5.193 0.057 -0.721 1.00 96.56 100 MET A O 1
ATOM 793 N N . TYR A 1 101 ? 5.133 1.783 0.713 1.00 94.94 101 TYR A N 1
ATOM 794 C CA . TYR A 1 101 ? 4.346 1.090 1.731 1.00 94.94 101 TYR A CA 1
ATOM 795 C C . TYR A 1 101 ? 2.990 0.640 1.175 1.00 94.94 101 TYR A C 1
ATOM 797 O O . TYR A 1 101 ? 2.610 -0.522 1.320 1.00 94.94 101 TYR A O 1
ATOM 805 N N . SER A 1 102 ? 2.283 1.541 0.488 1.00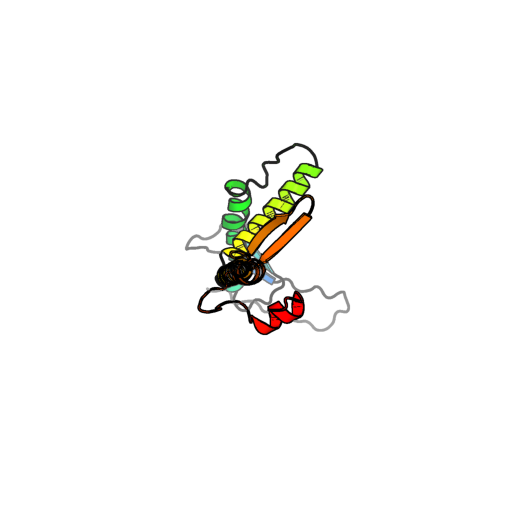 93.56 102 SER A N 1
ATOM 806 C CA . SER A 1 102 ? 0.974 1.256 -0.113 1.00 93.56 102 SER A CA 1
ATOM 807 C C . SER A 1 102 ? 1.078 0.227 -1.239 1.00 93.56 102 SER A C 1
ATOM 809 O O . SER A 1 102 ? 0.256 -0.686 -1.319 1.00 93.56 102 SER A O 1
ATOM 811 N N . LEU A 1 103 ? 2.113 0.328 -2.078 1.00 95.00 103 LEU A N 1
ATOM 812 C CA . LEU A 1 103 ? 2.413 -0.644 -3.128 1.00 95.00 103 LEU A CA 1
ATOM 813 C C . LEU A 1 103 ? 2.677 -2.028 -2.528 1.00 95.00 103 LEU A C 1
ATOM 815 O O . LEU A 1 103 ? 2.106 -3.011 -2.993 1.00 95.00 103 LEU A O 1
ATOM 819 N N . ASN A 1 104 ? 3.492 -2.109 -1.475 1.00 94.06 104 ASN A N 1
ATOM 820 C CA . ASN A 1 104 ? 3.785 -3.359 -0.783 1.00 94.06 104 ASN A CA 1
ATOM 821 C C . ASN A 1 104 ? 2.525 -3.950 -0.135 1.00 94.06 104 ASN A C 1
ATOM 823 O O . ASN A 1 104 ? 2.249 -5.136 -0.296 1.00 94.06 104 ASN A O 1
ATOM 827 N N . ALA A 1 105 ? 1.710 -3.132 0.536 1.00 91.44 105 ALA A N 1
ATOM 828 C CA . ALA A 1 105 ? 0.436 -3.576 1.098 1.00 91.44 105 ALA A CA 1
ATOM 829 C C . ALA A 1 105 ? -0.503 -4.126 0.009 1.00 91.44 105 ALA A C 1
ATOM 831 O O . ALA A 1 105 ? -1.081 -5.200 0.180 1.00 91.44 105 ALA A O 1
ATOM 832 N N . CYS A 1 106 ? -0.598 -3.440 -1.135 1.00 92.88 106 CYS A N 1
ATOM 833 C CA . CYS A 1 106 ? -1.365 -3.893 -2.293 1.00 92.88 106 CYS A CA 1
ATOM 834 C C . CYS A 1 106 ? -0.816 -5.212 -2.855 1.00 92.88 106 CYS A C 1
ATOM 836 O O . CYS A 1 106 ? -1.577 -6.160 -3.054 1.00 92.88 106 CYS A O 1
ATOM 838 N N . PHE A 1 107 ? 0.503 -5.313 -3.035 1.00 93.19 107 PHE A N 1
ATOM 839 C CA . PHE A 1 107 ? 1.173 -6.526 -3.499 1.00 93.19 107 PHE A CA 1
ATOM 840 C C . PHE A 1 107 ? 0.898 -7.722 -2.589 1.00 93.19 107 PHE A C 1
ATOM 842 O O . PHE A 1 107 ? 0.703 -8.825 -3.086 1.00 93.19 107 PHE A O 1
ATOM 849 N N . GLN A 1 108 ? 0.832 -7.523 -1.272 1.00 91.44 108 GLN A N 1
ATOM 850 C CA . GLN A 1 108 ? 0.595 -8.613 -0.326 1.00 91.44 108 GLN A CA 1
ATOM 851 C C . GLN A 1 108 ? -0.825 -9.196 -0.400 1.00 91.44 108 GLN A C 1
ATOM 853 O O . GLN A 1 108 ? -1.039 -10.321 0.064 1.00 91.44 108 GLN A O 1
ATOM 858 N N . THR A 1 109 ? -1.777 -8.491 -1.020 1.00 94.81 109 THR A N 1
ATOM 859 C CA . THR A 1 109 ? -3.127 -9.014 -1.275 1.00 94.81 109 THR A CA 1
ATOM 860 C C . THR A 1 109 ? -3.118 -10.123 -2.331 1.00 94.81 109 THR A C 1
ATOM 862 O O . THR A 1 109 ? -2.252 -10.180 -3.204 1.00 94.81 109 THR A O 1
ATOM 865 N N . GLN A 1 110 ? -4.127 -10.996 -2.307 1.00 91.19 110 GLN A N 1
ATOM 866 C CA . GLN A 1 110 ? -4.273 -12.049 -3.318 1.00 91.19 110 GLN A CA 1
ATOM 867 C C . GLN A 1 110 ? -4.376 -11.477 -4.744 1.00 91.19 110 GLN A C 1
ATOM 869 O O . GLN A 1 110 ? -3.747 -11.998 -5.666 1.00 91.19 110 GLN A O 1
ATOM 874 N N . GLY A 1 111 ? -5.117 -10.375 -4.917 1.00 92.75 111 GLY A N 1
ATOM 875 C CA . GLY A 1 111 ? -5.228 -9.672 -6.196 1.00 92.75 111 GLY A CA 1
ATOM 876 C C . GLY A 1 111 ? -3.892 -9.091 -6.665 1.00 92.75 111 GLY A C 1
ATOM 877 O O . GLY A 1 111 ? -3.515 -9.286 -7.820 1.00 92.75 111 GLY A O 1
ATOM 878 N N . GLY A 1 112 ? -3.140 -8.456 -5.761 1.00 91.25 112 GLY A N 1
ATOM 879 C CA . GLY A 1 112 ? -1.815 -7.901 -6.045 1.00 91.25 112 GLY A CA 1
ATOM 880 C C . GLY A 1 112 ? -0.802 -8.961 -6.479 1.00 91.25 112 GLY A C 1
ATOM 881 O O . GLY A 1 112 ? -0.161 -8.804 -7.520 1.00 91.25 112 GLY A O 1
ATOM 882 N N . LYS A 1 113 ? -0.718 -10.088 -5.759 1.00 91.81 113 LYS A N 1
ATOM 883 C CA . LYS A 1 113 ? 0.139 -11.226 -6.151 1.00 91.81 113 LYS A CA 1
ATOM 884 C C . LYS A 1 113 ? -0.253 -11.786 -7.517 1.00 91.81 113 LYS A C 1
ATOM 886 O O . LYS A 1 113 ? 0.619 -12.053 -8.342 1.00 91.81 113 LYS A O 1
ATOM 891 N N . GLY A 1 114 ? -1.555 -11.919 -7.780 1.00 91.38 114 GLY A N 1
ATOM 892 C CA . GLY A 1 114 ? -2.065 -12.374 -9.074 1.00 91.38 114 GLY A CA 1
ATOM 893 C C . GLY A 1 114 ? -1.701 -11.433 -10.228 1.00 91.38 114 GLY A C 1
ATOM 894 O O . GLY A 1 114 ? -1.297 -11.895 -11.296 1.00 91.38 114 GLY A O 1
ATOM 895 N N . LEU A 1 115 ? -1.795 -10.115 -10.022 1.00 89.25 115 LEU A N 1
ATOM 896 C CA . LEU A 1 115 ? -1.374 -9.112 -11.007 1.00 89.25 115 LEU A CA 1
ATOM 897 C C . LEU A 1 115 ? 0.134 -9.164 -11.265 1.00 89.25 115 LEU A C 1
ATOM 899 O O . LEU A 1 115 ? 0.547 -9.184 -12.424 1.00 89.25 115 LEU A O 1
ATOM 903 N N . ALA A 1 116 ? 0.949 -9.259 -10.213 1.00 90.19 116 ALA A N 1
ATOM 904 C CA . ALA A 1 116 ? 2.399 -9.370 -10.342 1.00 90.19 116 ALA A CA 1
ATOM 905 C C . ALA A 1 116 ? 2.810 -10.627 -11.126 1.00 90.19 116 ALA A C 1
ATOM 907 O O . ALA A 1 116 ? 3.631 -10.545 -12.036 1.00 90.19 116 ALA A O 1
ATOM 908 N N . GLN A 1 117 ? 2.189 -11.777 -10.849 1.00 85.62 117 GLN A N 1
ATOM 909 C CA . GLN A 1 117 ? 2.434 -13.015 -11.598 1.00 85.62 117 GLN A CA 1
ATOM 910 C C . GLN A 1 117 ? 2.068 -12.886 -13.080 1.00 85.62 117 GLN A C 1
ATOM 912 O O . GLN A 1 117 ? 2.830 -13.330 -13.940 1.00 85.62 117 GLN A O 1
ATOM 917 N N . LYS A 1 118 ? 0.926 -12.262 -13.400 1.00 84.12 118 LYS A N 1
ATOM 918 C CA . LYS A 1 118 ? 0.536 -11.986 -14.792 1.00 84.12 118 LYS A CA 1
ATOM 919 C C . LYS A 1 118 ? 1.539 -11.062 -15.483 1.00 84.12 118 LYS A C 1
ATOM 921 O O . LYS A 1 118 ? 1.909 -11.335 -16.620 1.00 84.12 118 LYS A O 1
ATOM 926 N N . GLY A 1 119 ? 2.001 -10.018 -14.793 1.00 83.88 119 GLY A N 1
ATOM 927 C CA . GLY A 1 119 ? 3.028 -9.099 -15.286 1.00 83.88 119 GLY A CA 1
ATOM 928 C C . GLY A 1 119 ? 4.352 -9.805 -15.574 1.00 83.88 119 GLY A C 1
ATOM 929 O O . GLY A 1 119 ? 4.852 -9.717 -16.689 1.00 83.88 119 GLY A O 1
ATOM 930 N N . ILE A 1 120 ? 4.870 -10.585 -14.620 1.00 81.75 120 ILE A N 1
ATOM 931 C CA . ILE A 1 120 ? 6.100 -11.381 -14.789 1.00 81.75 120 ILE A CA 1
ATOM 932 C C . ILE A 1 120 ? 5.953 -12.370 -15.946 1.00 81.75 120 ILE A C 1
ATOM 934 O O . ILE A 1 120 ? 6.856 -12.502 -16.768 1.00 81.75 120 ILE A O 1
ATOM 938 N N . ARG A 1 121 ? 4.810 -13.057 -16.048 1.00 76.31 121 ARG A N 1
ATOM 939 C CA . ARG A 1 121 ? 4.540 -13.975 -17.160 1.00 76.31 121 ARG A CA 1
ATOM 940 C C . ARG A 1 121 ? 4.541 -13.246 -18.501 1.00 76.31 121 ARG A C 1
ATOM 942 O O . ARG A 1 121 ? 5.098 -13.771 -19.463 1.00 76.31 121 ARG A O 1
ATOM 949 N N . ARG A 1 122 ? 3.919 -12.068 -18.571 1.00 78.12 122 ARG A N 1
ATOM 950 C CA . ARG A 1 122 ? 3.881 -11.243 -19.780 1.00 78.12 122 ARG A CA 1
ATOM 951 C C . ARG A 1 122 ? 5.281 -10.785 -20.175 1.00 78.12 122 ARG A C 1
ATOM 953 O O . ARG A 1 122 ? 5.678 -11.073 -21.294 1.00 78.12 122 ARG A O 1
ATOM 960 N N . LEU A 1 123 ? 6.036 -10.200 -19.244 1.00 72.88 123 LEU A N 1
ATOM 961 C CA . LEU A 1 123 ? 7.429 -9.798 -19.460 1.00 72.88 123 LEU A CA 1
ATOM 962 C C . LEU A 1 123 ? 8.276 -10.973 -19.943 1.00 72.88 123 LEU A C 1
ATOM 964 O O . LEU A 1 123 ? 8.946 -10.865 -20.954 1.00 72.88 123 LEU A O 1
ATOM 968 N N . ARG A 1 124 ? 8.157 -12.145 -19.312 1.00 70.94 124 ARG A N 1
ATOM 969 C CA . ARG A 1 124 ? 8.878 -13.347 -19.750 1.00 70.94 124 ARG A CA 1
ATOM 970 C C . ARG A 1 124 ? 8.479 -13.800 -21.155 1.00 70.94 124 ARG A C 1
ATOM 972 O O . ARG A 1 124 ? 9.314 -14.317 -21.881 1.00 70.94 124 ARG A O 1
ATOM 979 N N . THR A 1 125 ? 7.212 -13.654 -21.530 1.00 67.88 125 THR A N 1
ATOM 980 C CA . THR A 1 125 ? 6.738 -14.010 -22.878 1.00 67.88 125 THR A CA 1
ATOM 981 C C . THR A 1 125 ? 7.264 -13.019 -23.918 1.00 67.88 125 THR A C 1
ATOM 983 O O . THR A 1 125 ? 7.694 -13.435 -24.990 1.00 67.88 125 THR A O 1
ATOM 986 N N . GLU A 1 126 ? 7.279 -11.726 -23.583 1.00 65.06 126 GLU A N 1
ATOM 987 C CA . GLU A 1 126 ? 7.852 -10.661 -24.412 1.00 65.06 126 GLU A CA 1
ATOM 988 C C . GLU A 1 126 ? 9.382 -10.832 -24.547 1.00 65.06 126 GLU A C 1
ATOM 990 O O . GLU A 1 126 ? 9.891 -10.828 -25.666 1.00 65.06 126 GLU A O 1
ATOM 995 N N . ASP A 1 127 ? 10.101 -11.135 -23.464 1.00 62.22 127 ASP A N 1
ATOM 996 C CA . ASP A 1 127 ? 11.547 -11.406 -23.473 1.00 62.22 127 ASP A CA 1
ATOM 997 C C . ASP A 1 127 ? 11.908 -12.684 -24.251 1.00 62.22 127 ASP A C 1
ATOM 999 O O . ASP A 1 127 ? 12.889 -12.724 -24.985 1.00 62.22 127 ASP A O 1
ATOM 1003 N N . MET A 1 128 ? 11.101 -13.747 -24.185 1.00 57.25 128 MET A N 1
ATOM 1004 C CA . MET A 1 128 ? 11.359 -14.968 -24.970 1.00 57.25 128 MET A CA 1
ATOM 1005 C C . MET A 1 128 ? 11.290 -14.728 -26.488 1.00 57.25 128 MET A C 1
ATOM 1007 O O . MET A 1 128 ? 11.912 -15.460 -27.263 1.00 57.25 128 MET A O 1
ATOM 1011 N N . SER A 1 129 ? 10.586 -13.680 -26.930 1.00 60.81 129 SER A N 1
ATOM 1012 C CA . SER A 1 129 ? 10.588 -13.264 -28.336 1.00 60.81 129 SER A CA 1
ATOM 1013 C C . SER A 1 129 ? 11.901 -12.579 -28.761 1.00 60.81 129 SER A C 1
ATOM 1015 O O . SER A 1 129 ? 12.237 -12.586 -29.949 1.00 60.81 129 SER A O 1
ATOM 1017 N N . THR A 1 130 ? 12.685 -12.053 -27.810 1.00 61.72 130 THR A N 1
ATOM 1018 C CA . THR A 1 130 ? 13.954 -11.339 -28.046 1.00 61.72 130 THR A CA 1
ATOM 1019 C C . THR A 1 130 ? 15.213 -12.148 -27.712 1.00 61.72 130 THR A C 1
ATOM 1021 O O . THR A 1 130 ? 16.274 -11.803 -28.226 1.00 61.72 130 THR A O 1
ATOM 1024 N N . ILE A 1 131 ? 15.122 -13.248 -26.948 1.00 66.94 131 ILE A N 1
ATOM 1025 C CA . ILE A 1 131 ? 16.283 -14.084 -26.546 1.00 66.94 131 ILE A CA 1
ATOM 1026 C C . ILE A 1 131 ? 17.093 -14.629 -27.734 1.00 66.94 131 ILE A C 1
ATOM 1028 O O . ILE A 1 131 ? 18.310 -14.757 -27.653 1.00 66.94 131 ILE A O 1
ATOM 1032 N N . HIS A 1 132 ? 16.440 -14.948 -28.848 1.00 76.94 132 HIS A N 1
ATOM 1033 C CA . HIS A 1 132 ? 17.077 -15.554 -30.022 1.00 76.94 132 HIS A CA 1
ATOM 1034 C C . HIS A 1 132 ? 17.307 -14.531 -31.141 1.00 76.94 132 HIS A C 1
ATOM 1036 O O . HIS A 1 132 ? 17.096 -14.820 -32.322 1.00 76.94 132 HIS A O 1
ATOM 1042 N N . LYS A 1 133 ? 17.689 -13.312 -30.761 1.00 85.19 133 LYS A N 1
ATOM 1043 C CA . LYS A 1 133 ? 18.128 -12.288 -31.703 1.00 85.19 133 LYS A CA 1
ATOM 1044 C C . LYS A 1 133 ? 19.647 -12.170 -31.675 1.00 85.19 133 LYS A C 1
ATOM 1046 O O . LYS A 1 133 ? 20.262 -12.199 -30.614 1.00 85.19 133 LYS A O 1
ATOM 1051 N N . LEU A 1 134 ? 20.244 -12.045 -32.850 1.00 86.38 134 LEU A N 1
ATOM 1052 C CA . LEU A 1 134 ? 21.668 -11.828 -33.058 1.00 86.38 134 LEU A CA 1
ATOM 1053 C C . LEU A 1 134 ? 21.893 -10.377 -33.461 1.00 86.38 134 LEU A C 1
ATOM 1055 O O . LEU A 1 134 ? 21.167 -9.853 -34.304 1.00 86.38 134 LEU A O 1
ATOM 1059 N N . ILE A 1 135 ? 22.919 -9.753 -32.889 1.00 91.00 135 ILE A N 1
ATOM 1060 C CA . ILE A 1 135 ? 23.442 -8.478 -33.377 1.00 91.00 135 ILE A CA 1
ATOM 1061 C C . ILE A 1 135 ? 24.623 -8.805 -34.284 1.00 91.00 135 ILE A C 1
ATOM 1063 O O . ILE A 1 135 ? 25.616 -9.376 -33.835 1.00 91.00 135 ILE A O 1
ATOM 1067 N N . VAL A 1 136 ? 24.496 -8.472 -35.562 1.00 90.75 136 VAL A N 1
ATOM 1068 C CA . VAL A 1 136 ? 25.503 -8.742 -36.589 1.00 90.75 136 VAL A CA 1
ATOM 1069 C C . VAL A 1 136 ? 26.128 -7.421 -36.993 1.00 90.75 136 VAL A C 1
ATOM 1071 O O . VAL A 1 136 ? 25.412 -6.499 -37.379 1.00 90.75 136 VAL A O 1
ATOM 1074 N N . PHE A 1 137 ? 27.453 -7.341 -36.918 1.00 93.56 137 PHE A N 1
ATOM 1075 C CA . PHE A 1 137 ? 28.227 -6.175 -37.334 1.00 93.56 137 PHE A CA 1
ATOM 1076 C C . PHE A 1 137 ? 28.867 -6.432 -38.701 1.00 93.56 137 PHE A C 1
ATOM 1078 O O . PHE A 1 137 ? 29.467 -7.486 -38.916 1.00 93.56 137 PHE A O 1
ATOM 1085 N N . ALA A 1 138 ? 28.753 -5.468 -39.612 1.00 89.56 138 ALA A N 1
ATOM 1086 C CA . ALA A 1 138 ? 29.365 -5.495 -40.937 1.00 89.56 138 ALA A CA 1
ATOM 1087 C C . ALA A 1 138 ? 29.947 -4.109 -41.255 1.00 89.56 138 ALA A C 1
ATOM 1089 O O . ALA A 1 138 ? 29.229 -3.195 -41.661 1.00 89.56 138 ALA A O 1
ATOM 1090 N N . GLY A 1 139 ? 31.257 -3.950 -41.036 1.00 91.62 139 GLY A N 1
ATOM 1091 C CA . GLY A 1 139 ? 31.912 -2.639 -41.085 1.00 91.62 139 GLY A CA 1
ATOM 1092 C C . GLY A 1 139 ? 31.342 -1.700 -40.019 1.00 91.62 139 GLY A C 1
ATOM 1093 O O . GLY A 1 139 ? 31.242 -2.084 -38.856 1.00 91.62 139 GLY A O 1
ATOM 1094 N N . ASP A 1 140 ? 30.918 -0.506 -40.436 1.00 94.19 140 ASP A N 1
ATOM 1095 C CA . ASP A 1 140 ? 30.338 0.527 -39.562 1.00 94.19 140 ASP A CA 1
ATOM 1096 C C . ASP A 1 140 ? 28.826 0.356 -39.313 1.00 94.19 140 ASP A C 1
ATOM 1098 O O . ASP A 1 140 ? 28.189 1.199 -38.678 1.00 94.19 140 ASP A O 1
ATOM 1102 N N . TYR A 1 141 ? 28.229 -0.727 -39.817 1.00 92.50 141 TYR A N 1
ATOM 1103 C CA . TYR A 1 141 ? 26.799 -0.998 -39.700 1.00 92.50 141 TYR A CA 1
ATOM 1104 C C . TYR A 1 141 ? 26.533 -2.183 -38.774 1.00 92.50 141 TYR A C 1
ATOM 1106 O O . TYR A 1 141 ? 27.316 -3.133 -38.706 1.00 92.50 141 TYR A O 1
ATOM 1114 N N . PHE A 1 142 ? 25.383 -2.157 -38.099 1.00 93.50 142 PHE A N 1
ATOM 1115 C CA . PHE A 1 142 ? 24.872 -3.301 -37.353 1.00 93.50 142 PHE A CA 1
ATOM 1116 C C . PHE A 1 142 ? 23.410 -3.578 -37.704 1.00 93.50 142 PHE A C 1
ATOM 1118 O O . PHE A 1 142 ? 22.648 -2.665 -38.025 1.00 93.50 142 PHE A O 1
ATOM 1125 N N . GLY A 1 143 ? 23.019 -4.846 -37.626 1.00 88.25 143 GLY A N 1
ATOM 1126 C CA . GLY A 1 143 ? 21.640 -5.291 -37.789 1.00 88.25 143 GLY A CA 1
ATOM 1127 C C . GLY A 1 143 ? 21.259 -6.288 -36.704 1.00 88.25 143 GLY A C 1
ATOM 1128 O O . GLY A 1 143 ? 22.103 -7.044 -36.223 1.00 88.25 143 GLY A O 1
ATOM 1129 N N . ILE A 1 144 ? 19.989 -6.275 -36.305 1.00 89.56 144 ILE A N 1
ATOM 1130 C CA . ILE A 1 144 ? 19.437 -7.223 -35.335 1.00 89.56 144 ILE A CA 1
ATOM 1131 C C . ILE A 1 144 ? 18.539 -8.198 -36.089 1.00 89.56 144 ILE A C 1
ATOM 1133 O O . ILE A 1 144 ? 17.513 -7.795 -36.634 1.00 89.56 144 ILE A O 1
ATOM 1137 N N . PHE A 1 145 ? 18.909 -9.473 -36.093 1.00 88.56 145 PHE A N 1
ATOM 1138 C CA . PHE A 1 145 ? 18.220 -10.527 -36.840 1.00 88.56 145 PHE A CA 1
ATOM 1139 C C . PHE A 1 145 ? 17.746 -11.628 -35.902 1.00 88.56 145 PHE A C 1
ATOM 1141 O O . PHE A 1 145 ? 18.345 -11.845 -34.852 1.00 88.56 145 PHE A O 1
ATOM 1148 N N . ASP A 1 146 ? 16.688 -12.349 -36.265 1.00 88.75 146 ASP A N 1
ATOM 1149 C CA . ASP A 1 146 ? 16.430 -13.645 -35.633 1.00 88.75 146 ASP A CA 1
ATOM 1150 C C . ASP A 1 146 ? 17.544 -14.648 -35.993 1.00 88.75 146 ASP A C 1
ATOM 1152 O O . ASP A 1 146 ? 18.111 -14.561 -37.082 1.00 88.75 146 ASP A O 1
ATOM 1156 N N . VAL A 1 147 ? 17.863 -15.611 -35.123 1.00 88.19 147 VAL A N 1
ATOM 1157 C CA . VAL A 1 147 ? 18.875 -16.647 -35.422 1.00 88.19 147 VAL A CA 1
ATOM 1158 C C . VAL A 1 147 ? 18.535 -17.407 -36.712 1.00 88.19 147 VAL A C 1
ATOM 1160 O O . VAL A 1 147 ? 19.420 -17.631 -37.538 1.00 88.19 147 VAL A O 1
ATOM 1163 N N . GLU A 1 148 ? 17.262 -17.769 -36.917 1.00 90.44 148 GLU A N 1
ATOM 1164 C CA . GLU A 1 148 ? 16.825 -18.482 -38.129 1.00 90.44 148 GLU A CA 1
ATOM 1165 C C . GLU A 1 148 ? 16.865 -17.581 -39.380 1.00 90.44 148 GLU A C 1
ATOM 1167 O O . GLU A 1 148 ? 17.159 -18.044 -40.481 1.00 90.44 148 GLU A O 1
ATOM 1172 N N . GLU A 1 149 ? 16.623 -16.277 -39.216 1.00 90.06 149 GLU A N 1
ATOM 1173 C CA . GLU A 1 149 ? 16.716 -15.281 -40.291 1.00 90.06 149 GLU A CA 1
ATOM 1174 C C . GLU A 1 149 ? 18.171 -15.037 -40.701 1.00 90.06 149 GLU A C 1
ATOM 1176 O O . GLU A 1 149 ? 18.490 -14.985 -41.888 1.00 90.06 149 GLU A O 1
ATOM 1181 N N . TYR A 1 150 ? 19.077 -14.957 -39.729 1.00 91.25 150 TYR A N 1
ATOM 1182 C CA . TYR A 1 150 ? 20.503 -14.845 -40.002 1.00 91.25 150 TYR A CA 1
ATOM 1183 C C . TYR A 1 150 ? 21.046 -16.088 -40.713 1.00 91.25 150 TYR A C 1
ATOM 1185 O O . TYR A 1 150 ? 21.805 -15.953 -41.671 1.00 91.25 150 TYR A O 1
ATOM 1193 N N . ALA A 1 151 ? 20.606 -17.286 -40.310 1.00 90.94 151 ALA A N 1
ATOM 1194 C CA . ALA A 1 151 ? 20.956 -18.546 -40.968 1.00 90.94 151 ALA A CA 1
ATOM 1195 C C . ALA A 1 151 ? 20.575 -18.557 -42.464 1.00 90.94 151 ALA A C 1
ATOM 1197 O O . ALA A 1 151 ? 21.337 -19.059 -43.293 1.00 90.94 151 ALA A O 1
ATOM 1198 N N . LEU A 1 152 ? 19.438 -17.944 -42.824 1.00 90.75 152 LEU A N 1
ATOM 1199 C CA . LEU A 1 152 ? 19.046 -17.726 -44.222 1.00 90.75 152 LEU A CA 1
ATOM 1200 C C . LEU A 1 152 ? 19.988 -16.752 -44.943 1.00 90.75 152 LEU A C 1
ATOM 1202 O O . LEU A 1 152 ? 20.415 -17.042 -46.060 1.00 90.75 152 LEU A O 1
ATOM 1206 N N . ILE A 1 153 ? 20.342 -15.627 -44.310 1.00 90.19 153 ILE A N 1
ATOM 1207 C CA . ILE A 1 153 ? 21.250 -14.619 -44.889 1.00 90.19 153 ILE A CA 1
ATOM 1208 C C . ILE A 1 153 ? 22.624 -15.229 -45.205 1.00 90.19 153 ILE A C 1
ATOM 1210 O O . ILE A 1 153 ? 23.160 -15.003 -46.290 1.00 90.19 153 ILE A O 1
ATOM 1214 N N . VAL A 1 154 ? 23.179 -16.041 -44.299 1.00 90.56 154 VAL A N 1
ATOM 1215 C CA . VAL A 1 154 ? 24.487 -16.700 -44.494 1.00 90.56 154 VAL A CA 1
ATOM 1216 C C . VAL A 1 154 ? 24.417 -17.977 -45.339 1.00 90.56 154 VAL A C 1
ATOM 1218 O O . VAL A 1 154 ? 25.422 -18.671 -45.476 1.00 90.56 154 VAL A O 1
ATOM 1221 N N . ARG A 1 155 ? 23.250 -18.291 -45.920 1.00 88.50 155 ARG A N 1
ATOM 1222 C CA . ARG A 1 155 ? 23.007 -19.478 -46.760 1.00 88.50 155 ARG A CA 1
ATOM 1223 C C . ARG A 1 155 ? 23.294 -20.812 -46.055 1.00 88.50 155 ARG A C 1
ATOM 1225 O O . ARG A 1 155 ? 23.665 -21.790 -46.700 1.00 88.50 155 ARG A O 1
ATOM 1232 N N . ALA A 1 156 ? 23.075 -20.868 -44.743 1.00 90.25 156 ALA A N 1
ATOM 1233 C CA . ALA A 1 156 ? 23.170 -22.083 -43.935 1.00 90.25 156 ALA A CA 1
ATOM 1234 C C . ALA A 1 156 ? 21.846 -22.342 -43.189 1.00 90.25 156 ALA A C 1
ATOM 1236 O O . ALA A 1 156 ? 21.819 -22.306 -41.956 1.00 90.25 156 ALA A O 1
ATOM 1237 N N . PRO A 1 157 ? 20.724 -22.551 -43.910 1.00 89.56 157 PRO A N 1
ATOM 1238 C CA . PRO A 1 157 ? 19.423 -22.712 -43.279 1.00 89.56 157 PRO A CA 1
ATOM 1239 C C . PRO A 1 157 ? 19.361 -23.991 -42.425 1.00 89.56 157 PRO A C 1
ATOM 1241 O O . PRO A 1 157 ? 19.927 -25.020 -42.807 1.00 89.56 157 PRO A O 1
ATOM 1244 N N . PRO A 1 158 ? 18.652 -23.964 -41.284 1.00 87.75 158 PRO A N 1
ATOM 1245 C CA . PRO A 1 158 ? 18.373 -25.169 -40.512 1.00 87.75 158 PRO A CA 1
ATOM 1246 C C . PRO A 1 158 ? 17.461 -26.124 -41.297 1.00 87.75 158 PRO A C 1
ATOM 1248 O O . PRO A 1 158 ? 16.727 -25.712 -42.193 1.00 87.75 158 PRO A O 1
ATOM 1251 N N . GLN A 1 159 ? 17.458 -27.410 -40.925 1.00 86.56 159 GLN A N 1
ATOM 1252 C CA . GLN A 1 159 ? 16.578 -28.409 -41.555 1.00 86.56 159 GLN A CA 1
ATOM 1253 C C . GLN A 1 159 ? 15.087 -28.086 -41.372 1.00 86.56 159 GLN A C 1
ATOM 1255 O O . GLN A 1 159 ? 14.275 -28.412 -42.233 1.00 86.56 159 GLN A O 1
ATOM 1260 N N . TYR A 1 160 ? 14.736 -27.438 -40.259 1.00 87.38 160 TYR A N 1
ATOM 1261 C CA . TYR A 1 160 ? 13.371 -27.045 -39.933 1.00 87.38 160 TYR A CA 1
ATOM 1262 C C . TYR A 1 160 ? 13.372 -25.647 -39.316 1.00 87.38 160 TYR A C 1
ATOM 1264 O O . TYR A 1 160 ? 14.208 -25.349 -38.463 1.00 87.38 160 TYR A O 1
ATOM 1272 N N . PHE A 1 161 ? 12.416 -24.817 -39.734 1.00 87.00 161 PHE A N 1
ATOM 1273 C CA . PHE A 1 161 ? 12.160 -23.499 -39.156 1.00 87.00 161 PHE A CA 1
ATOM 1274 C C . PHE A 1 161 ? 11.068 -23.616 -38.100 1.00 87.00 161 PHE A C 1
ATOM 1276 O O . PHE A 1 161 ? 9.996 -24.160 -38.373 1.00 87.00 161 PHE A O 1
ATOM 1283 N N . VAL A 1 162 ? 11.341 -23.126 -36.895 1.00 84.75 162 VAL A N 1
ATOM 1284 C CA . VAL A 1 162 ? 10.402 -23.187 -35.767 1.00 84.75 162 VAL A CA 1
ATOM 1285 C C . VAL A 1 162 ? 9.801 -21.810 -35.488 1.00 84.75 162 VAL A C 1
ATOM 1287 O O . VAL A 1 162 ? 8.708 -21.717 -34.928 1.00 84.75 162 VAL A O 1
ATOM 1290 N N . ARG A 1 163 ? 10.504 -20.733 -35.857 1.00 80.44 163 ARG A N 1
ATOM 1291 C CA . ARG A 1 163 ? 10.212 -19.372 -35.382 1.00 80.44 163 ARG A CA 1
ATOM 1292 C C . ARG A 1 163 ? 9.844 -18.418 -36.510 1.00 80.44 163 ARG A C 1
ATOM 1294 O O . ARG A 1 163 ? 9.076 -17.488 -36.270 1.00 80.44 163 ARG A O 1
ATOM 1301 N N . ILE A 1 164 ? 10.350 -18.646 -37.722 1.00 85.38 164 ILE A N 1
ATOM 1302 C CA . ILE A 1 164 ? 10.062 -17.804 -38.890 1.00 85.38 164 ILE A CA 1
ATOM 1303 C C . ILE A 1 164 ? 9.446 -18.595 -40.048 1.00 85.38 164 ILE A C 1
ATOM 1305 O O . ILE A 1 164 ? 9.650 -19.798 -40.186 1.00 85.38 164 ILE A O 1
ATOM 1309 N N . ASN A 1 165 ? 8.730 -17.896 -40.931 1.00 88.50 165 ASN A N 1
ATOM 1310 C CA . ASN A 1 165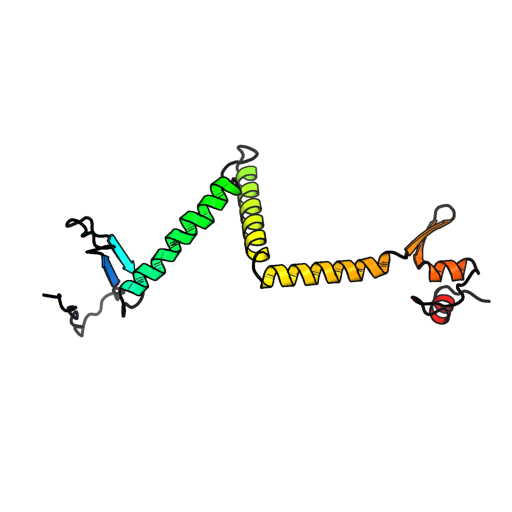 ? 8.368 -18.424 -42.242 1.00 88.50 165 ASN A CA 1
ATOM 1311 C C . ASN A 1 165 ? 9.471 -18.055 -43.258 1.00 88.50 165 ASN A C 1
ATOM 1313 O O . ASN A 1 165 ? 9.631 -16.867 -43.560 1.00 88.50 165 ASN A O 1
ATOM 1317 N N . PRO A 1 166 ? 10.224 -19.027 -43.809 1.00 86.94 166 PRO A N 1
ATOM 1318 C CA . PRO A 1 166 ? 11.372 -18.739 -44.668 1.00 86.94 166 PRO A CA 1
ATOM 1319 C C . PRO A 1 166 ? 10.993 -17.982 -45.948 1.00 86.94 166 PRO A C 1
ATOM 1321 O O . PRO A 1 166 ? 11.721 -17.079 -46.347 1.00 86.94 166 PRO A O 1
ATOM 1324 N N . GLN A 1 167 ? 9.834 -18.268 -46.551 1.00 87.88 167 GLN A N 1
ATOM 1325 C CA . GLN A 1 167 ? 9.398 -17.607 -47.791 1.00 87.88 167 GLN A CA 1
ATOM 1326 C C . GLN A 1 167 ? 9.069 -16.125 -47.568 1.00 87.88 167 GLN A C 1
ATOM 1328 O O . GLN A 1 167 ? 9.370 -15.267 -48.400 1.00 87.88 167 GLN A O 1
ATOM 1333 N N . GLU A 1 168 ? 8.451 -15.814 -46.429 1.00 88.94 168 GLU A N 1
ATOM 1334 C CA . GLU A 1 168 ? 8.123 -14.442 -46.046 1.00 88.94 168 GLU A CA 1
ATOM 1335 C C . GLU A 1 168 ? 9.394 -13.632 -45.781 1.00 88.94 168 GLU A C 1
ATOM 1337 O O . GLU A 1 168 ? 9.537 -12.511 -46.275 1.00 88.94 168 GLU A O 1
ATOM 1342 N N . VAL A 1 169 ? 10.346 -14.225 -45.055 1.00 87.00 169 VAL A N 1
ATOM 1343 C CA . VAL A 1 169 ? 11.633 -13.598 -44.741 1.00 87.00 169 VAL A CA 1
ATOM 1344 C C . VAL A 1 169 ? 12.470 -13.389 -46.001 1.00 87.00 169 VAL A C 1
ATOM 1346 O O . VAL A 1 169 ? 12.987 -12.291 -46.201 1.00 87.00 169 VAL A O 1
ATOM 1349 N N . GLN A 1 170 ? 12.544 -14.376 -46.896 1.00 86.62 170 GLN A N 1
ATOM 1350 C CA . GLN A 1 170 ? 13.230 -14.240 -48.185 1.00 86.62 170 GLN A CA 1
ATOM 1351 C C . GLN A 1 170 ? 12.632 -13.112 -49.033 1.00 86.62 170 GLN A C 1
ATOM 1353 O O . GLN A 1 170 ? 13.377 -12.284 -49.559 1.00 86.62 170 GLN A O 1
ATOM 1358 N N . ARG A 1 171 ? 11.296 -13.010 -49.106 1.00 88.81 171 ARG A N 1
ATOM 1359 C CA . ARG A 1 171 ? 10.616 -11.908 -49.807 1.00 88.81 171 ARG A CA 1
ATOM 1360 C C . ARG A 1 171 ? 10.930 -10.554 -49.169 1.00 88.81 171 ARG A C 1
ATOM 1362 O O . ARG A 1 171 ? 11.213 -9.603 -49.892 1.00 88.81 171 ARG A O 1
ATOM 1369 N N . ARG A 1 172 ? 10.876 -10.460 -47.837 1.00 88.94 172 ARG A N 1
ATOM 1370 C CA . ARG A 1 172 ? 11.133 -9.220 -47.087 1.00 88.94 172 ARG A CA 1
ATOM 1371 C C . ARG A 1 172 ? 12.569 -8.730 -47.254 1.00 88.94 172 ARG A C 1
ATOM 1373 O O . ARG A 1 172 ? 12.782 -7.535 -47.421 1.00 88.94 172 ARG A O 1
ATOM 1380 N N . LEU A 1 173 ? 13.532 -9.645 -47.199 1.00 84.81 173 LEU A N 1
ATOM 1381 C CA . LEU A 1 173 ? 14.959 -9.346 -47.326 1.00 84.81 173 LEU A CA 1
ATOM 1382 C C . LEU A 1 173 ? 15.434 -9.273 -48.785 1.00 84.81 173 LEU A C 1
ATOM 1384 O O . LEU A 1 173 ? 16.588 -8.934 -49.031 1.00 84.81 173 LEU A O 1
ATOM 1388 N N . GLY A 1 174 ? 14.573 -9.597 -49.754 1.00 86.12 174 GLY A N 1
ATOM 1389 C CA . GLY A 1 174 ? 14.934 -9.625 -51.171 1.00 86.12 174 GLY A CA 1
ATOM 1390 C C . GLY A 1 174 ? 15.983 -10.686 -51.515 1.00 86.12 174 GLY A C 1
ATOM 1391 O O . GLY A 1 174 ? 16.712 -10.526 -52.495 1.00 86.12 174 GLY A O 1
ATOM 1392 N N . LEU A 1 175 ? 16.076 -11.755 -50.719 1.00 81.88 175 LEU A N 1
ATOM 1393 C CA . LEU A 1 175 ? 16.986 -12.867 -50.976 1.00 81.88 175 LEU A CA 1
ATOM 1394 C C . LEU A 1 175 ? 16.463 -13.658 -52.182 1.00 81.88 175 LEU A C 1
ATOM 1396 O O . LEU A 1 175 ? 15.305 -14.073 -52.203 1.00 81.88 175 LEU A O 1
ATOM 1400 N N . LYS A 1 176 ? 17.313 -13.843 -53.192 1.00 72.81 176 LYS A N 1
ATOM 1401 C CA . LYS A 1 176 ? 17.079 -14.752 -54.320 1.00 72.81 176 LYS A CA 1
ATOM 1402 C C . LYS A 1 176 ? 17.973 -15.977 -54.136 1.00 72.81 176 LYS A C 1
ATOM 1404 O O . LYS A 1 176 ? 19.100 -15.813 -53.655 1.00 72.81 176 LYS A O 1
ATOM 1409 N N . ASP A 1 177 ? 17.451 -17.147 -54.492 1.00 60.84 177 ASP A N 1
ATOM 1410 C CA . ASP A 1 177 ? 18.194 -18.415 -54.480 1.00 60.84 177 ASP A CA 1
ATOM 1411 C C . ASP A 1 177 ? 19.498 -18.312 -55.298 1.00 60.84 177 ASP A C 1
ATOM 1413 O O . ASP A 1 177 ? 19.456 -17.751 -56.420 1.00 60.84 177 ASP A O 1
#

Secondary structure (DSSP, 8-state):
-PPPP-PPP------S----PPEEEEESEETTEEPPTT--EEEEESS--S-HHHHHHHHHHHHHIIIIIIHIIIIIS-TT--SSSSHHHHHHHHHHHHHHHHHHHHHHSHHHHHHHHHHHHHHHHHHHHHTTEEEEEETTEEEEEEHHHHHHHTT---SS-SSS-HHHHHHHHT---

InterPro domains:
  IPR012337 Ribonuclease H-like superfamily [SSF53098] (21-105)